Protein AF-A0A349J8G3-F1 (afdb_monomer)

Sequence (70 aa):
MSVQGDNGVLERAARELTEAWHATENGWRDQARDEFGREHLEQLTWRARHAERALSELMALCAEAERACQ

pLDDT: mean 87.31, std 13.82, range [34.78, 97.19]

Structure (mmCIF, N/CA/C/O backbone):
data_AF-A0A349J8G3-F1
#
_entry.id   AF-A0A349J8G3-F1
#
loop_
_atom_site.group_PDB
_atom_site.id
_atom_site.type_symbol
_atom_site.label_atom_id
_atom_site.label_alt_id
_atom_site.label_comp_id
_atom_site.label_asym_id
_atom_site.label_entity_id
_atom_site.label_seq_id
_atom_site.pdbx_PDB_ins_code
_atom_site.Cartn_x
_atom_site.Cartn_y
_atom_site.Cartn_z
_atom_site.occupancy
_atom_site.B_iso_or_equiv
_atom_site.auth_seq_id
_atom_site.auth_comp_id
_atom_site.auth_asym_id
_atom_site.auth_atom_id
_atom_site.pdbx_PDB_model_num
ATOM 1 N N . MET A 1 1 ? 17.242 15.819 -13.640 1.00 35.72 1 MET A N 1
ATOM 2 C CA . MET A 1 1 ? 16.281 15.950 -12.526 1.00 35.72 1 MET A CA 1
ATOM 3 C C . MET A 1 1 ? 16.100 14.563 -11.944 1.00 35.72 1 MET A C 1
ATOM 5 O O . MET A 1 1 ? 15.397 13.765 -12.547 1.00 35.72 1 MET A O 1
ATOM 9 N N . SER A 1 2 ? 16.806 14.227 -10.864 1.00 34.78 2 SER A N 1
ATOM 10 C CA . SER A 1 2 ? 16.625 12.918 -10.236 1.00 34.78 2 SER A CA 1
ATOM 11 C C . SER A 1 2 ? 15.329 12.946 -9.452 1.00 34.78 2 SER A C 1
ATOM 13 O O . SER A 1 2 ? 15.274 13.497 -8.356 1.00 34.78 2 SER A O 1
ATOM 15 N N . VAL A 1 3 ? 14.286 12.348 -10.020 1.00 48.16 3 VAL A N 1
ATOM 16 C CA . VAL A 1 3 ? 13.187 11.812 -9.226 1.00 48.16 3 VAL A CA 1
ATOM 17 C C . VAL A 1 3 ? 13.802 10.648 -8.449 1.00 48.16 3 VAL A C 1
ATOM 19 O O . VAL A 1 3 ? 13.716 9.495 -8.855 1.00 48.16 3 VAL A O 1
ATOM 22 N N . GLN A 1 4 ? 14.494 10.946 -7.345 1.00 45.75 4 GLN A N 1
ATOM 23 C CA . GLN A 1 4 ? 14.579 10.000 -6.238 1.00 45.75 4 GLN A CA 1
ATOM 24 C C . GLN A 1 4 ? 13.156 9.927 -5.690 1.00 45.75 4 GLN A C 1
ATOM 26 O O . GLN A 1 4 ? 12.805 10.589 -4.720 1.00 45.75 4 GLN A O 1
ATOM 31 N N . GLY A 1 5 ? 12.301 9.235 -6.448 1.00 50.38 5 GLY A N 1
ATOM 32 C CA . GLY A 1 5 ? 10.967 8.878 -6.029 1.00 50.38 5 GLY A CA 1
ATOM 33 C C . GLY A 1 5 ? 11.149 8.131 -4.731 1.00 50.38 5 GLY A C 1
ATOM 34 O O . GLY A 1 5 ? 12.015 7.260 -4.635 1.00 50.38 5 GLY A O 1
ATOM 35 N N . ASP A 1 6 ? 10.415 8.567 -3.723 1.00 60.78 6 ASP A N 1
ATOM 36 C CA . ASP A 1 6 ? 10.420 8.022 -2.378 1.00 60.78 6 ASP A CA 1
ATOM 37 C C . ASP A 1 6 ? 9.795 6.610 -2.460 1.00 60.78 6 ASP A C 1
ATOM 39 O O . ASP A 1 6 ? 8.628 6.370 -2.149 1.00 60.78 6 ASP A O 1
ATOM 43 N N . ASN A 1 7 ? 10.561 5.689 -3.058 1.00 62.75 7 ASN A N 1
ATOM 44 C CA . ASN A 1 7 ? 10.234 4.289 -3.258 1.00 62.75 7 ASN A CA 1
ATOM 45 C C . ASN A 1 7 ? 10.062 3.712 -1.859 1.00 62.75 7 ASN A C 1
ATOM 47 O O . ASN A 1 7 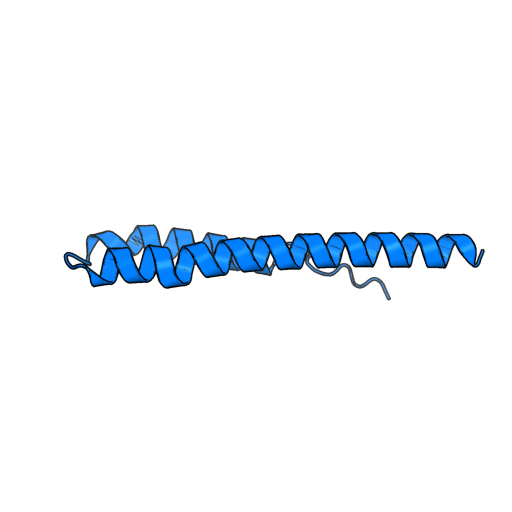? 11.024 3.656 -1.091 1.00 62.75 7 ASN A O 1
ATOM 51 N N . GLY A 1 8 ? 8.828 3.366 -1.505 1.00 75.31 8 GLY A N 1
ATOM 52 C CA . GLY A 1 8 ? 8.491 2.972 -0.142 1.00 75.31 8 GLY A CA 1
ATOM 53 C C . GLY A 1 8 ? 7.497 3.888 0.570 1.00 75.31 8 GLY A C 1
ATOM 54 O O . GLY A 1 8 ? 7.142 3.578 1.702 1.00 75.31 8 GLY A O 1
ATOM 55 N N . VAL A 1 9 ? 7.058 5.025 0.004 1.00 87.38 9 VAL A N 1
ATOM 56 C CA . VAL A 1 9 ? 6.097 5.911 0.706 1.00 87.38 9 VAL A CA 1
ATOM 57 C C . VAL A 1 9 ? 4.776 5.214 0.977 1.00 87.38 9 VAL A C 1
ATOM 59 O O . VAL A 1 9 ? 4.228 5.356 2.067 1.00 87.38 9 VAL A O 1
ATOM 62 N N . LEU A 1 10 ? 4.260 4.468 0.000 1.00 87.69 10 LEU A N 1
ATOM 63 C CA . LEU A 1 10 ? 2.969 3.804 0.141 1.00 87.69 10 LEU A CA 1
ATOM 64 C C . LEU A 1 10 ? 3.065 2.621 1.105 1.00 87.69 10 LEU A C 1
ATOM 66 O O . LEU A 1 10 ? 2.184 2.469 1.949 1.00 87.69 10 LEU A O 1
ATOM 70 N N . GLU A 1 11 ? 4.127 1.817 1.036 1.00 87.12 11 GLU A N 1
ATOM 71 C CA . GLU A 1 11 ? 4.372 0.739 1.994 1.00 87.12 11 GLU A CA 1
ATOM 72 C C . GLU A 1 11 ? 4.589 1.294 3.404 1.00 87.12 11 GLU A C 1
ATOM 74 O O . GLU A 1 11 ? 4.005 0.780 4.359 1.00 87.12 11 GLU A O 1
ATOM 79 N N . ARG A 1 12 ? 5.372 2.370 3.551 1.00 89.88 12 ARG A N 1
ATOM 80 C CA . ARG A 1 12 ? 5.604 3.020 4.846 1.00 89.88 12 ARG A CA 1
ATOM 81 C C . ARG A 1 12 ? 4.301 3.545 5.438 1.00 89.88 12 ARG A C 1
ATOM 83 O O . ARG A 1 12 ? 4.003 3.222 6.582 1.00 89.88 12 ARG A O 1
ATOM 90 N N . ALA A 1 13 ? 3.507 4.276 4.658 1.00 91.81 13 ALA A N 1
ATOM 91 C CA . ALA A 1 13 ? 2.218 4.797 5.103 1.00 91.81 13 ALA A CA 1
ATOM 92 C C . ALA A 1 13 ? 1.231 3.670 5.461 1.00 91.81 13 ALA A C 1
ATOM 94 O O . ALA A 1 13 ? 0.538 3.755 6.473 1.00 91.81 13 ALA A O 1
ATOM 95 N N . ALA A 1 14 ? 1.185 2.587 4.675 1.00 91.38 14 ALA A N 1
ATOM 96 C CA . ALA A 1 14 ? 0.345 1.426 4.977 1.00 91.38 14 ALA A CA 1
ATOM 97 C C . ALA A 1 14 ? 0.783 0.717 6.270 1.00 91.38 14 ALA A C 1
ATOM 99 O O . ALA A 1 14 ? -0.062 0.306 7.070 1.00 91.38 14 ALA A O 1
ATOM 100 N N . ARG A 1 15 ? 2.095 0.616 6.513 1.00 90.12 15 ARG A N 1
ATOM 101 C CA . ARG A 1 15 ? 2.645 0.068 7.757 1.00 90.12 15 ARG A CA 1
ATOM 102 C C . ARG A 1 15 ? 2.309 0.949 8.958 1.00 90.12 15 ARG A C 1
ATOM 104 O O . ARG A 1 15 ? 1.803 0.430 9.944 1.00 90.12 15 ARG A O 1
ATOM 111 N N . GLU A 1 16 ? 2.527 2.258 8.862 1.00 94.25 16 GLU A N 1
ATOM 112 C CA . GLU A 1 16 ? 2.193 3.217 9.926 1.00 94.25 16 GLU A CA 1
ATOM 113 C C . GLU A 1 16 ? 0.698 3.181 10.269 1.00 94.25 16 GLU A C 1
ATOM 115 O O . GLU A 1 16 ? 0.325 3.168 11.442 1.00 94.25 16 GLU A O 1
ATOM 120 N N . LEU A 1 17 ? -0.171 3.084 9.257 1.00 94.06 17 LEU A N 1
ATOM 121 C CA . LEU A 1 17 ? -1.609 2.928 9.467 1.00 94.06 17 LEU A CA 1
ATOM 122 C C . LEU A 1 17 ? -1.946 1.611 10.183 1.00 94.06 17 LEU A C 1
ATOM 124 O O . LEU A 1 17 ? -2.795 1.592 11.071 1.00 94.06 17 LEU A O 1
ATOM 128 N N . THR A 1 18 ? -1.273 0.519 9.818 1.00 93.81 18 THR A N 1
ATOM 129 C CA . THR A 1 18 ? -1.454 -0.794 10.457 1.00 93.81 18 THR A CA 1
ATOM 130 C C . THR A 1 18 ? -0.996 -0.772 11.918 1.00 93.81 18 THR A C 1
ATOM 132 O O . THR A 1 18 ? -1.682 -1.290 12.795 1.00 93.81 18 THR A O 1
ATOM 135 N N . GLU A 1 19 ? 0.125 -0.116 12.215 1.00 94.19 19 GLU A N 1
ATOM 136 C CA . GLU A 1 19 ? 0.609 0.081 13.587 1.00 94.19 19 GLU A CA 1
ATOM 137 C C . GLU A 1 19 ? -0.376 0.923 14.417 1.00 94.19 19 GLU A C 1
ATOM 139 O O . GLU A 1 19 ? -0.721 0.552 15.542 1.00 94.19 19 GLU A O 1
ATOM 144 N N . ALA A 1 20 ? -0.898 2.016 13.849 1.00 94.12 20 ALA A N 1
ATOM 145 C CA . ALA A 1 20 ? -1.913 2.851 14.492 1.00 94.12 20 ALA A CA 1
ATOM 146 C C . ALA A 1 20 ? -3.230 2.092 14.739 1.00 94.12 20 ALA A C 1
ATOM 148 O O . ALA A 1 20 ? -3.883 2.278 15.772 1.00 94.12 20 ALA A O 1
ATOM 149 N N . TRP A 1 21 ? -3.609 1.200 13.822 1.00 93.44 21 TRP A N 1
ATOM 150 C CA . TRP A 1 21 ? -4.746 0.308 14.012 1.00 93.44 21 TRP A CA 1
ATOM 151 C C . TRP A 1 21 ? -4.532 -0.644 15.190 1.00 93.44 21 TRP A C 1
ATOM 153 O O . TRP A 1 21 ? -5.362 -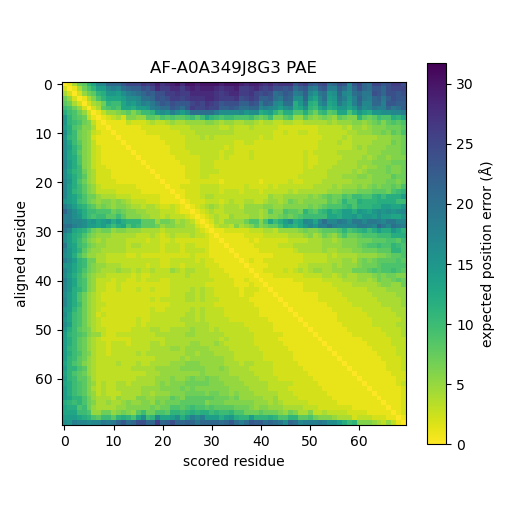0.678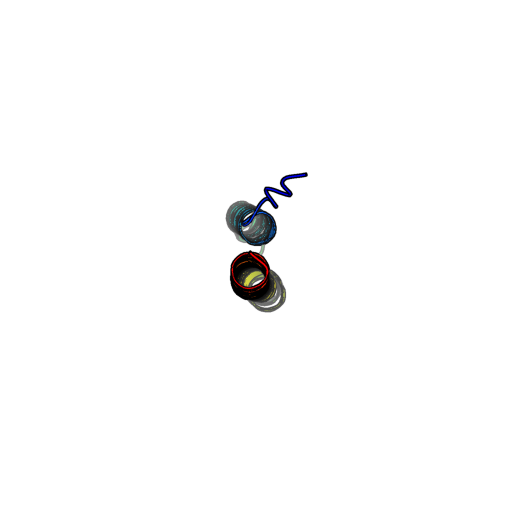 16.094 1.00 93.44 21 TRP A O 1
ATOM 163 N N . HIS A 1 22 ? -3.398 -1.345 15.255 1.00 91.50 22 HIS A N 1
ATOM 164 C CA . HIS A 1 22 ? -3.097 -2.251 16.371 1.00 91.50 22 HIS A CA 1
ATOM 165 C C . HIS A 1 22 ? -3.076 -1.543 17.735 1.00 91.50 22 HIS A C 1
ATOM 167 O O . HIS A 1 22 ? -3.428 -2.133 18.758 1.00 91.50 22 HIS A O 1
ATOM 173 N N . ALA A 1 23 ? -2.722 -0.255 17.768 1.00 93.62 23 ALA A N 1
ATOM 174 C CA . ALA A 1 23 ? -2.780 0.545 18.989 1.00 93.62 23 ALA A CA 1
ATOM 175 C C . ALA A 1 23 ? -4.217 0.847 19.464 1.00 93.62 23 ALA A C 1
ATOM 177 O O . ALA A 1 23 ? -4.431 1.100 20.650 1.00 93.62 23 ALA A O 1
ATOM 178 N N . THR A 1 24 ? -5.205 0.829 18.564 1.00 91.31 24 THR A N 1
ATOM 179 C CA . THR A 1 24 ? -6.586 1.274 18.835 1.00 91.31 24 THR A CA 1
ATOM 180 C C . THR A 1 24 ? -7.627 0.152 18.773 1.00 91.31 24 THR A C 1
ATOM 182 O O . THR A 1 24 ? 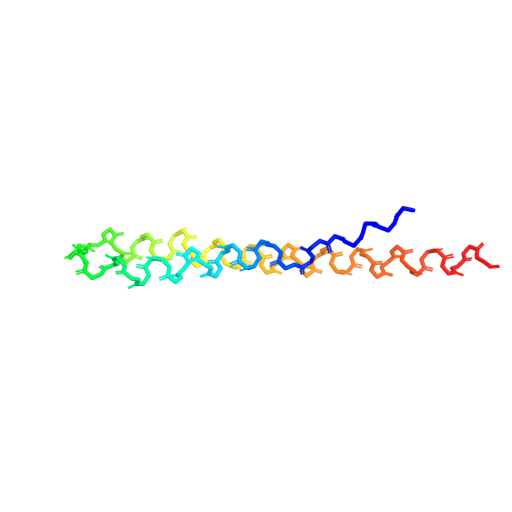-8.689 0.271 19.389 1.00 91.31 24 THR A O 1
ATOM 185 N N . GLU A 1 25 ? -7.315 -0.972 18.122 1.00 90.81 25 GLU A N 1
ATOM 186 C CA . GLU A 1 25 ? -8.250 -2.078 17.874 1.00 90.81 25 GLU A CA 1
ATOM 187 C C . GLU A 1 25 ? -8.784 -2.745 19.151 1.00 90.81 25 GLU A C 1
ATOM 189 O O . GLU A 1 25 ? -9.889 -3.274 19.155 1.00 90.81 25 GLU A O 1
ATOM 194 N N . ASN A 1 26 ? -8.053 -2.671 20.270 1.00 87.69 26 ASN A N 1
ATOM 195 C CA . ASN A 1 26 ? -8.485 -3.235 21.557 1.00 87.69 26 ASN A CA 1
ATOM 196 C C . ASN A 1 26 ? -9.741 -2.549 22.132 1.00 87.69 26 ASN A C 1
ATOM 198 O O . ASN A 1 26 ? -10.396 -3.093 23.025 1.00 87.69 26 ASN A O 1
ATOM 202 N N . GLY A 1 27 ? -10.075 -1.350 21.641 1.00 88.38 27 GLY A N 1
ATOM 203 C CA . GLY A 1 27 ? -11.326 -0.660 21.962 1.00 88.38 27 GLY A CA 1
ATOM 204 C C . GLY A 1 27 ? -12.543 -1.215 21.216 1.00 88.38 27 GLY A C 1
ATOM 205 O O . GLY A 1 27 ? -13.673 -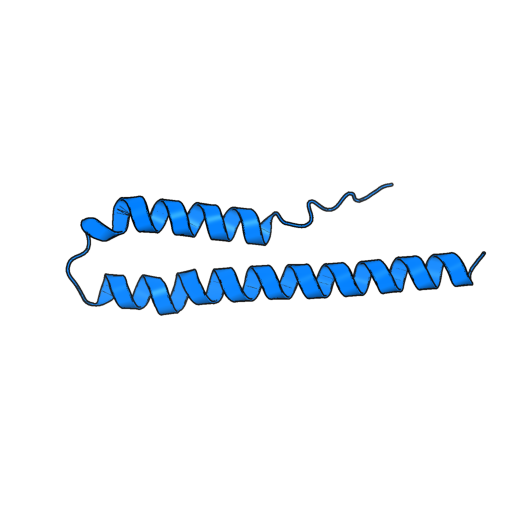0.936 21.613 1.00 88.38 27 GLY A O 1
ATOM 206 N N . TRP A 1 28 ? -12.325 -2.013 20.170 1.00 89.56 28 TRP A N 1
ATOM 207 C CA . TRP A 1 28 ? -13.363 -2.570 19.312 1.00 89.56 28 TRP A CA 1
ATOM 208 C C . TRP A 1 28 ? -13.634 -4.018 19.734 1.00 89.56 28 TRP A C 1
ATOM 210 O O . TRP A 1 28 ? -12.724 -4.842 19.811 1.00 89.56 28 TRP A O 1
ATOM 220 N N . ARG A 1 29 ? -14.889 -4.329 20.075 1.00 83.00 29 ARG A N 1
ATOM 221 C CA . ARG A 1 29 ? -15.300 -5.648 20.606 1.00 83.00 29 ARG A CA 1
ATOM 222 C C . ARG A 1 29 ? -16.281 -6.384 19.699 1.00 83.00 29 ARG A C 1
ATOM 224 O O . ARG A 1 29 ? -16.943 -7.319 20.141 1.00 83.00 29 ARG A O 1
ATOM 231 N N . ASP A 1 30 ? -16.410 -5.930 18.466 1.00 88.94 30 ASP A N 1
ATOM 232 C CA . ASP A 1 30 ? -17.398 -6.393 17.510 1.00 88.94 30 ASP A CA 1
ATOM 233 C C . ASP A 1 30 ? -16.743 -6.896 16.222 1.00 88.94 30 ASP A C 1
ATOM 235 O O . ASP A 1 30 ? -15.538 -6.780 15.997 1.00 88.94 30 ASP A O 1
ATOM 239 N N . GLN A 1 31 ? -17.583 -7.472 15.368 1.00 91.00 31 GLN A N 1
ATOM 240 C CA . GLN A 1 31 ? -17.209 -7.963 14.048 1.00 91.00 31 GLN A CA 1
ATOM 241 C C . GLN A 1 31 ? -16.610 -6.861 13.154 1.00 91.00 31 GLN A C 1
ATOM 243 O O . GLN A 1 31 ? -15.799 -7.161 12.280 1.00 91.00 31 GLN A O 1
ATOM 248 N N . ALA A 1 32 ? -16.938 -5.590 13.414 1.00 88.38 32 ALA A N 1
ATOM 249 C CA . ALA A 1 32 ? -16.415 -4.459 12.656 1.00 88.38 32 ALA A CA 1
ATOM 250 C C . ALA A 1 32 ? -14.889 -4.320 12.792 1.00 88.38 32 ALA A C 1
ATOM 252 O O . ALA A 1 32 ? -14.237 -3.852 11.860 1.00 88.38 32 ALA A O 1
ATOM 253 N N . ARG A 1 33 ? -14.298 -4.780 13.906 1.00 92.44 33 ARG A N 1
ATOM 254 C CA . ARG A 1 33 ? -12.838 -4.870 14.058 1.00 92.44 33 ARG A CA 1
ATOM 255 C C . ARG A 1 33 ? -12.220 -5.775 12.992 1.00 92.44 33 ARG A C 1
ATOM 257 O O . ARG A 1 33 ? -11.307 -5.368 12.274 1.00 92.44 33 ARG A O 1
ATOM 264 N N . ASP A 1 34 ? -12.714 -7.004 12.906 1.00 90.19 34 ASP A N 1
ATOM 265 C CA . ASP A 1 34 ? -12.148 -8.034 12.032 1.00 90.19 34 ASP A CA 1
ATOM 266 C C . ASP A 1 34 ? -12.421 -7.723 10.554 1.00 90.19 34 ASP A C 1
ATOM 268 O O . ASP A 1 34 ? -11.598 -8.017 9.681 1.00 90.19 34 ASP A O 1
ATOM 272 N N . GLU A 1 35 ? -13.569 -7.106 10.263 1.00 93.56 35 GLU A N 1
ATOM 273 C CA . GLU A 1 35 ? -13.903 -6.585 8.936 1.00 93.56 35 GLU A CA 1
ATOM 274 C C . GLU A 1 35 ? -12.958 -5.455 8.536 1.00 93.56 35 GLU A C 1
ATOM 276 O O . GLU A 1 35 ? -12.346 -5.536 7.475 1.00 93.56 35 GLU A O 1
ATOM 281 N N . PHE A 1 36 ? -12.736 -4.458 9.396 1.00 91.00 36 PHE A N 1
ATOM 282 C CA . PHE A 1 36 ? -11.828 -3.356 9.081 1.00 91.00 36 PHE A CA 1
ATOM 283 C C . PHE A 1 36 ? -10.392 -3.839 8.822 1.00 91.00 36 PHE A C 1
ATOM 285 O O . PHE A 1 36 ? -9.759 -3.432 7.841 1.00 91.00 36 PHE A O 1
ATOM 292 N N . GLY A 1 37 ? -9.895 -4.751 9.664 1.00 90.94 37 GLY A N 1
ATOM 293 C CA . GLY A 1 37 ? -8.573 -5.356 9.505 1.00 90.94 37 GLY A CA 1
ATOM 294 C C . GLY A 1 37 ? -8.395 -6.034 8.144 1.00 90.94 37 GLY A C 1
ATOM 295 O O . GLY A 1 37 ? -7.498 -5.668 7.379 1.00 90.94 37 GLY A O 1
ATOM 296 N N . ARG A 1 38 ? -9.281 -6.976 7.800 1.00 91.88 38 ARG A N 1
ATOM 297 C CA . ARG A 1 38 ? -9.186 -7.724 6.533 1.00 91.88 38 ARG A CA 1
ATOM 298 C C . ARG A 1 38 ? -9.530 -6.891 5.307 1.00 91.88 38 ARG A C 1
ATOM 300 O O . ARG A 1 38 ? -8.835 -6.947 4.295 1.00 91.88 38 ARG A O 1
ATOM 307 N N . GLU A 1 39 ? -10.645 -6.172 5.344 1.00 94.31 39 GLU A N 1
ATOM 308 C CA . GLU A 1 39 ? -11.218 -5.563 4.140 1.00 94.31 39 GLU A CA 1
ATOM 309 C C . GLU A 1 39 ? -10.493 -4.282 3.737 1.00 94.31 39 GLU A C 1
ATOM 311 O O . GLU A 1 39 ? -10.480 -3.925 2.556 1.00 94.31 39 GLU A O 1
ATOM 316 N N . HIS A 1 40 ? -9.845 -3.611 4.692 1.00 92.00 40 HIS A N 1
ATOM 317 C CA . HIS A 1 40 ? -9.161 -2.352 4.434 1.00 92.00 40 HIS A CA 1
ATOM 318 C C . HIS A 1 40 ? -7.653 -2.455 4.625 1.00 92.00 40 HIS A C 1
ATOM 320 O O . HIS A 1 40 ? -6.919 -2.198 3.671 1.00 92.00 40 HIS A O 1
ATOM 326 N N . LEU A 1 41 ? -7.165 -2.843 5.805 1.00 93.19 41 LEU A N 1
ATOM 327 C CA . LEU A 1 41 ? -5.730 -2.755 6.107 1.00 93.19 41 LEU A CA 1
ATOM 328 C C . LEU A 1 41 ? -4.894 -3.794 5.363 1.00 93.19 41 LEU A C 1
ATOM 330 O O . LEU A 1 41 ? -3.869 -3.442 4.769 1.00 93.19 41 LEU A O 1
ATOM 334 N N . GLU A 1 42 ? -5.342 -5.049 5.329 1.00 92.25 42 GLU A N 1
ATOM 335 C CA . GLU A 1 42 ? -4.656 -6.099 4.566 1.00 92.25 42 GLU A CA 1
ATOM 336 C C . GLU A 1 42 ? -4.653 -5.772 3.067 1.00 92.25 42 GLU A C 1
ATOM 338 O O . GLU A 1 42 ? -3.610 -5.839 2.410 1.00 92.25 42 GLU A O 1
ATOM 343 N N . GLN A 1 43 ? -5.801 -5.341 2.533 1.00 92.44 43 GLN A N 1
ATOM 344 C CA . GLN A 1 43 ? -5.941 -4.954 1.127 1.00 92.44 43 GLN A CA 1
ATOM 345 C C . GLN A 1 43 ? -5.052 -3.762 0.768 1.00 92.44 43 GLN A C 1
ATOM 347 O O . GLN A 1 43 ? -4.380 -3.780 -0.265 1.00 92.44 43 GLN A O 1
ATOM 352 N N . LEU A 1 44 ? -5.023 -2.730 1.611 1.00 92.88 44 LEU A N 1
ATOM 353 C CA . LEU A 1 44 ? -4.205 -1.542 1.394 1.00 92.88 44 LEU A CA 1
ATOM 354 C C . LEU A 1 44 ? -2.715 -1.891 1.406 1.00 92.88 44 LEU A C 1
ATOM 356 O O . LEU A 1 44 ? -1.991 -1.507 0.488 1.00 92.88 44 LEU A O 1
ATOM 360 N N . THR A 1 45 ? -2.274 -2.672 2.393 1.00 91.81 45 THR A N 1
ATOM 361 C CA . THR A 1 45 ? -0.881 -3.123 2.512 1.00 91.81 45 THR A CA 1
ATOM 362 C C . THR A 1 45 ? -0.456 -3.950 1.302 1.00 91.81 45 THR A C 1
ATOM 364 O O . THR A 1 45 ? 0.614 -3.727 0.731 1.00 91.81 45 THR A O 1
ATOM 367 N N . TRP A 1 46 ? -1.305 -4.883 0.863 1.00 92.12 46 TRP A N 1
ATOM 368 C CA . TRP A 1 46 ? -1.040 -5.696 -0.322 1.00 92.12 46 TRP A CA 1
ATOM 369 C C . TRP A 1 46 ? -0.921 -4.834 -1.587 1.00 92.12 46 TRP A C 1
ATOM 371 O O . TRP A 1 46 ? 0.046 -4.971 -2.340 1.00 92.12 46 TRP A O 1
ATOM 381 N N . ARG A 1 47 ? -1.851 -3.893 -1.798 1.00 93.69 47 ARG A N 1
ATOM 382 C CA . ARG A 1 47 ? -1.833 -2.989 -2.961 1.00 93.69 47 ARG A CA 1
ATOM 383 C C . ARG A 1 47 ? -0.622 -2.062 -2.965 1.00 93.69 47 ARG A C 1
ATOM 385 O O . ARG A 1 47 ? -0.038 -1.863 -4.027 1.00 93.69 47 ARG A O 1
ATOM 392 N N . ALA A 1 48 ? -0.231 -1.530 -1.808 1.00 92.31 48 ALA A N 1
ATOM 393 C CA . ALA A 1 48 ? 0.944 -0.672 -1.673 1.00 92.31 48 ALA A CA 1
ATOM 394 C C . ALA A 1 48 ? 2.221 -1.398 -2.123 1.00 92.31 48 ALA A C 1
ATOM 396 O O . ALA A 1 48 ? 2.938 -0.907 -2.993 1.00 92.31 48 ALA A O 1
ATOM 397 N N . ARG A 1 49 ? 2.4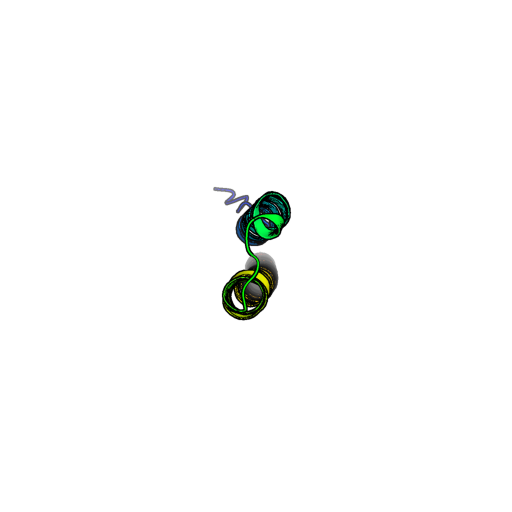39 -2.625 -1.633 1.00 90.25 49 ARG A N 1
ATOM 398 C CA . ARG A 1 49 ? 3.579 -3.463 -2.041 1.00 90.25 49 ARG A CA 1
ATOM 399 C C . ARG A 1 49 ? 3.569 -3.797 -3.530 1.00 90.25 49 ARG A C 1
ATOM 401 O O . ARG A 1 49 ? 4.608 -3.762 -4.187 1.00 90.25 49 ARG A O 1
ATOM 408 N N . HIS A 1 50 ? 2.399 -4.119 -4.079 1.00 92.44 50 HIS A N 1
ATOM 409 C CA . HIS A 1 50 ? 2.269 -4.394 -5.509 1.00 92.44 50 HIS A CA 1
ATOM 410 C C . HIS A 1 50 ? 2.603 -3.172 -6.370 1.00 92.44 50 HIS A C 1
ATOM 412 O O . HIS A 1 50 ? 3.300 -3.312 -7.375 1.00 92.44 50 HIS A O 1
ATOM 418 N N . ALA A 1 51 ? 2.147 -1.985 -5.968 1.00 90.00 51 ALA A N 1
ATOM 419 C CA . ALA A 1 51 ? 2.449 -0.741 -6.666 1.00 90.00 51 ALA A CA 1
ATOM 420 C C . ALA A 1 51 ? 3.954 -0.433 -6.655 1.00 90.00 51 ALA A C 1
ATOM 422 O O . ALA A 1 51 ? 4.514 -0.077 -7.689 1.00 90.00 51 ALA A O 1
ATOM 423 N N . GLU A 1 52 ? 4.628 -0.630 -5.522 1.00 90.38 52 GLU A N 1
ATOM 424 C CA . GLU A 1 52 ? 6.073 -0.397 -5.404 1.00 90.38 52 GLU A CA 1
ATOM 425 C C . GLU A 1 52 ? 6.904 -1.356 -6.247 1.00 90.38 52 GLU A C 1
ATOM 427 O O . GLU A 1 52 ? 7.877 -0.945 -6.887 1.00 90.38 52 GLU A O 1
ATOM 432 N N . ARG A 1 53 ? 6.495 -2.626 -6.310 1.00 90.56 53 ARG A N 1
ATOM 433 C CA . ARG A 1 53 ? 7.133 -3.600 -7.193 1.00 90.56 53 ARG A CA 1
ATOM 434 C C . ARG A 1 53 ? 6.970 -3.209 -8.660 1.00 90.56 53 ARG A C 1
ATOM 436 O O . ARG A 1 53 ? 7.960 -3.179 -9.384 1.00 90.56 53 ARG A O 1
ATOM 443 N N . ALA A 1 54 ? 5.752 -2.868 -9.078 1.00 92.31 54 ALA A N 1
ATOM 444 C CA . ALA A 1 54 ? 5.480 -2.450 -10.451 1.00 92.31 54 ALA A CA 1
ATOM 445 C C . ALA A 1 54 ? 6.272 -1.187 -10.830 1.00 92.31 54 ALA A C 1
ATOM 447 O O . ALA A 1 54 ? 6.838 -1.110 -11.918 1.00 92.31 54 ALA A O 1
ATOM 448 N N . LEU A 1 55 ? 6.366 -0.217 -9.916 1.00 91.25 55 LEU A N 1
ATOM 449 C CA . LEU A 1 55 ? 7.163 0.989 -10.125 1.00 91.25 55 LEU A CA 1
ATOM 450 C C . LEU A 1 55 ? 8.657 0.663 -10.254 1.00 91.25 55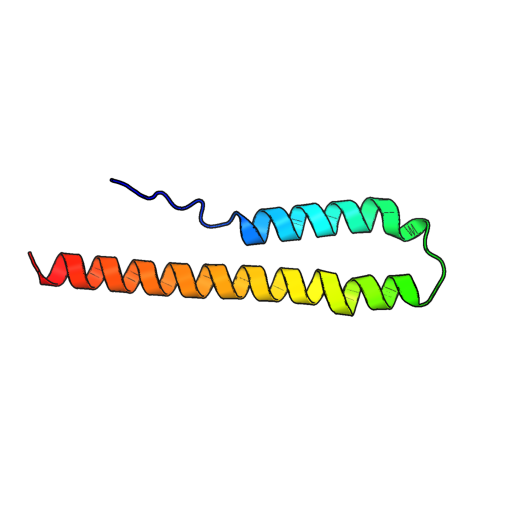 LEU A C 1
ATOM 452 O O . LEU A 1 55 ? 9.320 1.185 -11.147 1.00 91.25 55 LEU A O 1
ATOM 456 N N . SER A 1 56 ? 9.174 -0.231 -9.409 1.00 90.50 56 SER A N 1
ATOM 457 C CA . SER A 1 56 ? 10.571 -0.675 -9.468 1.00 90.50 56 SER A CA 1
ATOM 458 C C . SER A 1 56 ? 10.896 -1.369 -10.795 1.00 90.50 56 SER A C 1
ATOM 460 O O . SER A 1 56 ? 11.936 -1.100 -11.394 1.00 90.50 56 SER A O 1
ATOM 462 N N . GLU A 1 57 ? 9.992 -2.221 -11.285 1.00 94.25 57 GLU A N 1
ATOM 463 C CA . GLU A 1 57 ? 10.125 -2.890 -12.584 1.00 94.25 57 GLU A CA 1
ATOM 464 C C . GLU A 1 57 ? 10.114 -1.872 -13.742 1.00 94.25 57 GLU A C 1
ATOM 466 O O . GLU A 1 57 ? 10.970 -1.938 -14.625 1.00 94.25 57 GLU A O 1
ATOM 471 N N . LEU A 1 58 ? 9.228 -0.868 -13.707 1.00 93.62 58 LEU A N 1
ATOM 472 C CA . LEU A 1 58 ? 9.208 0.219 -14.697 1.00 93.62 58 LEU A CA 1
ATOM 473 C C . LEU A 1 58 ? 10.495 1.054 -14.680 1.00 93.62 58 LEU A C 1
ATOM 475 O O . LEU A 1 58 ? 11.039 1.363 -15.737 1.00 93.62 58 LEU A O 1
ATOM 479 N N . MET A 1 59 ? 11.009 1.399 -13.497 1.00 92.94 59 MET A N 1
ATOM 480 C CA . MET A 1 59 ? 12.270 2.135 -13.369 1.00 92.94 59 MET A CA 1
ATOM 481 C C . MET A 1 59 ? 13.449 1.351 -13.955 1.00 92.94 59 MET A C 1
ATOM 483 O O . MET A 1 59 ? 14.304 1.940 -14.616 1.00 92.94 59 MET A O 1
ATOM 487 N N . ALA A 1 60 ? 13.484 0.031 -13.751 1.00 93.75 60 ALA A N 1
ATOM 488 C CA . ALA A 1 60 ? 14.510 -0.829 -14.332 1.00 93.75 60 ALA A CA 1
ATOM 489 C C . ALA A 1 60 ? 14.451 -0.835 -15.870 1.00 93.75 60 ALA A C 1
ATOM 491 O O . ALA A 1 60 ? 15.493 -0.703 -16.514 1.00 93.75 60 ALA A O 1
ATOM 492 N N . LEU A 1 61 ? 13.246 -0.909 -16.450 1.00 96.62 61 LEU A N 1
ATOM 493 C CA . LEU A 1 61 ? 13.044 -0.826 -17.902 1.00 96.62 61 LEU A CA 1
ATOM 494 C C . LEU A 1 61 ? 13.476 0.532 -18.468 1.00 96.62 61 LEU A C 1
ATOM 496 O O . LEU A 1 61 ? 14.147 0.581 -19.497 1.00 96.62 61 LEU A O 1
ATOM 500 N N . CYS A 1 62 ? 13.150 1.636 -17.788 1.00 95.25 62 CYS A N 1
ATOM 501 C CA . CYS A 1 62 ? 13.610 2.967 -18.190 1.00 95.25 62 CYS A CA 1
ATOM 502 C C . CYS A 1 62 ? 15.142 3.054 -18.192 1.00 95.25 62 CYS A C 1
ATOM 504 O O . CYS A 1 62 ? 15.728 3.496 -19.175 1.00 95.25 62 CYS A O 1
ATOM 506 N N . ALA A 1 63 ? 15.800 2.568 -17.135 1.00 95.06 63 ALA A N 1
ATOM 507 C CA . ALA A 1 63 ? 17.261 2.557 -17.044 1.00 95.06 63 ALA A CA 1
ATOM 508 C C . ALA A 1 63 ? 17.926 1.640 -18.090 1.00 95.06 63 ALA A C 1
ATOM 510 O O . ALA A 1 63 ? 19.068 1.861 -18.492 1.00 95.06 63 ALA A O 1
ATOM 511 N N . GLU A 1 64 ? 17.255 0.575 -18.529 1.00 97.12 64 GLU A N 1
ATOM 512 C CA . GLU A 1 64 ? 17.708 -0.244 -19.656 1.00 97.12 64 GLU A CA 1
ATOM 513 C C . GLU A 1 64 ? 17.584 0.501 -20.988 1.00 97.12 64 GLU A C 1
ATOM 515 O O . GLU A 1 64 ? 18.557 0.558 -21.740 1.00 97.12 64 GLU A O 1
ATOM 520 N N . ALA A 1 65 ? 16.439 1.136 -21.246 1.00 97.00 65 ALA A N 1
ATOM 521 C CA . ALA A 1 65 ? 16.221 1.930 -22.452 1.00 97.00 65 ALA A CA 1
ATOM 522 C C . ALA A 1 65 ? 17.202 3.111 -22.555 1.00 97.00 65 ALA A C 1
ATOM 524 O O . ALA A 1 65 ? 17.751 3.367 -23.624 1.00 97.00 65 ALA A O 1
ATOM 525 N N . GLU A 1 66 ? 17.477 3.799 -21.444 1.00 97.19 66 GLU A N 1
ATOM 526 C CA . GLU A 1 66 ? 18.477 4.870 -21.383 1.00 97.19 66 GLU A CA 1
ATOM 527 C C . GLU A 1 66 ? 19.879 4.370 -21.747 1.00 97.19 66 GLU A C 1
ATOM 529 O O . GLU A 1 66 ? 20.578 5.028 -22.516 1.00 97.19 66 GLU A O 1
ATOM 534 N N . ARG A 1 67 ? 20.278 3.192 -21.245 1.00 96.50 67 ARG A N 1
ATOM 535 C CA . ARG A 1 67 ? 21.570 2.570 -21.581 1.00 96.50 67 ARG A CA 1
ATOM 536 C C . ARG A 1 67 ? 21.658 2.147 -23.044 1.00 96.50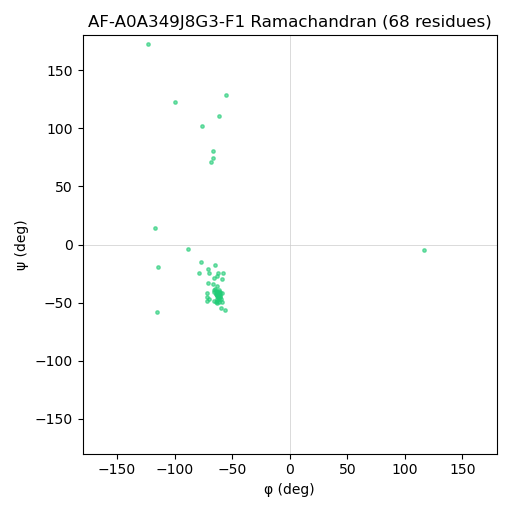 67 ARG A C 1
ATOM 538 O O . ARG A 1 67 ? 22.736 2.221 -23.612 1.00 96.50 67 ARG A O 1
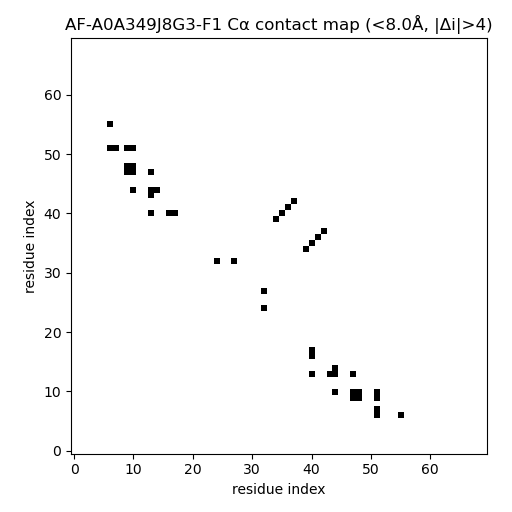ATOM 545 N N . ALA A 1 68 ? 20.555 1.709 -23.649 1.00 95.81 68 ALA A N 1
ATOM 546 C CA . ALA A 1 68 ? 20.525 1.300 -25.054 1.00 95.81 68 ALA A CA 1
ATOM 547 C C . ALA A 1 68 ? 20.649 2.479 -26.039 1.00 95.81 68 ALA A C 1
ATOM 549 O O . ALA A 1 68 ? 21.000 2.274 -27.198 1.00 95.81 68 ALA A O 1
ATOM 550 N N . CYS A 1 69 ? 20.346 3.700 -25.590 1.00 93.81 69 CYS A N 1
ATOM 551 C CA . CYS A 1 69 ? 20.453 4.923 -26.387 1.00 93.81 69 CYS A CA 1
ATOM 552 C C . CYS A 1 69 ? 21.840 5.595 -26.324 1.00 93.81 69 CYS A C 1
ATOM 554 O O . CYS A 1 69 ? 22.026 6.624 -26.978 1.00 93.81 69 CYS A O 1
ATOM 556 N N . GLN A 1 70 ? 22.773 5.070 -25.522 1.00 80.75 70 GLN A N 1
ATOM 557 C CA . GLN A 1 70 ? 24.157 5.553 -25.393 1.00 80.75 70 GLN A CA 1
ATOM 558 C C . GLN A 1 70 ? 25.099 4.770 -26.307 1.00 80.75 70 GLN A C 1
ATOM 560 O O . GLN A 1 70 ? 25.999 5.419 -26.886 1.00 80.75 70 GLN A O 1
#

Secondary structure (DSSP, 8-state):
------TTHHHHHHHHHHHHHHHHGGG--SHHHHHHIIIIIIHHHHHHHHHHHHHHHHHHHHHHHHHHT-

Radius of gyration: 17.62 Å; Cα contacts (8 Å, |Δi|>4): 23; chains: 1; bounding box: 42×24×48 Å

Solvent-accessible surface area (backbone atoms only — not comparable to full-atom values): 4056 Å² total; per-residue (Å²): 133,85,78,77,66,70,83,52,54,54,43,48,51,37,48,52,52,49,54,56,42,68,76,51,49,84,79,50,92,52,69,66,49,61,47,47,46,54,72,45,51,51,48,48,40,53,51,27,49,51,51,51,50,54,50,52,53,51,52,50,52,51,56,48,55,56,59,74,75,108

Foldseek 3Di:
DDCPPVLCPQLVVLVVVVVVLVVCLVVPDDPVSVCCCPVPSVVSNVVSVVVSVVVVVVVVVVVVVVVVVD

Mean predicted aligned error: 6.04 Å